Protein AF-A0A6G9IGP6-F1 (afdb_monomer)

Solvent-accessible surface area (backbone atoms only — not comparable to full-atom values): 5126 Å² total; per-residue (Å²): 113,69,71,61,54,51,54,53,50,53,51,52,50,49,54,57,48,50,54,52,52,34,53,60,55,48,60,64,37,67,77,45,88,45,73,70,39,50,54,50,38,51,54,41,48,54,51,40,50,52,59,53,50,50,52,52,38,65,76,73,40,84,50,65,66,62,39,50,51,50,53,53,52,51,53,52,48,51,54,53,49,52,52,51,54,50,51,49,70,73,77,107

Sequence (92 aa):
MIRRFYNAYDAQLGHWLLQRITAALLIPTIFLANVSTLILWNILLFWHMHIGIEEILIDYVHNEVIRTWFFVLFRILILLIIKYTFVLFVLT

pLDDT: mean 88.92, std 6.94, range [59.75, 96.75]

Foldseek 3Di:
DVVVVVVVVVVVVVLVVLLVVLVVLLVVLVVPPDLVSVVVNLVSVLSNVLSVVLVVLVVPPPDPVVSVVVNVVSVVVSVVVVVVVVVVSVVD

Organism: Coleochaete scutata (NCBI:txid3125)

Secondary structure (DSSP, 8-state):
-HHHHHHHHHHHHHHHHHHHHHHHHHHHHHH--SHHHHHHHHHHHHHHHHHHHHHHHHHH---HHHHHHHHHHHHHHHHHHHHHHHHHHHH-

InterPro domains:
  IPR034804 Fumarate reductase/succinate dehydrogenase, transmembrane subunit [G3DSA:1.20.1300.10] (9-90)
  IPR034804 Fumarate reductase/succinate dehydrogenase, transmembrane subunit [SSF81343] (10-86)
  IPR044963 Succinate dehydrogenase subunit 4, mitochondrial [PTHR36358] (15-90)

Mean predicted aligned error: 5.41 Å

Nearest PDB structures (foldseek):
  1yq4-assembly1_D  TM=8.714E-01  e=3.139E-02  Gallus gallus
  8gs8-assembly1_D  TM=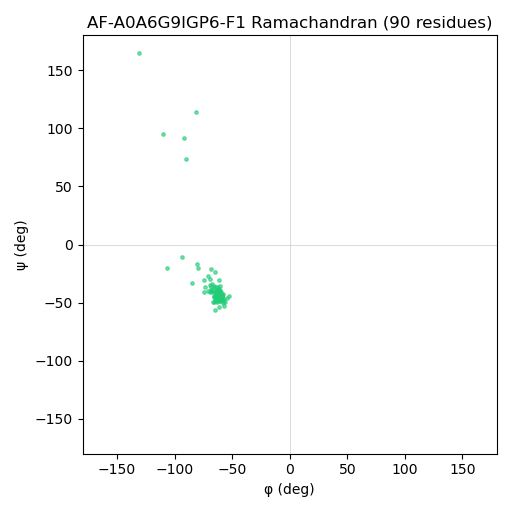8.582E-01  e=2.761E-02  Homo sapiens
  4yxd-assembly1_D  TM=8.760E-01  e=4.327E-02  Sus scrofa
  4ytp-assembly1_D  TM=7.282E-01  e=4.614E-02  Sus scrofa
  3abv-assembly1_D  TM=7.305E-01  e=4.614E-02  Sus scrofa

Structure (mmCIF, N/CA/C/O backbone):
data_AF-A0A6G9IGP6-F1
#
_entry.id   AF-A0A6G9IGP6-F1
#
loop_
_atom_site.group_PDB
_atom_site.id
_atom_site.type_symbol
_atom_site.label_atom_id
_atom_site.label_alt_id
_atom_site.label_comp_id
_atom_site.label_asym_id
_atom_site.label_entity_id
_atom_site.label_seq_id
_atom_site.pdbx_PDB_ins_code
_atom_site.Cartn_x
_atom_site.Cartn_y
_atom_site.Cartn_z
_atom_site.occupancy
_atom_site.B_iso_or_equiv
_atom_site.auth_seq_id
_atom_site.auth_comp_id
_atom_site.auth_asym_id
_atom_site.auth_atom_id
_atom_site.pdbx_PDB_model_num
ATOM 1 N N . MET A 1 1 ? 3.566 -1.681 35.101 1.00 72.56 1 MET A N 1
ATOM 2 C CA . MET A 1 1 ? 3.047 -0.478 34.411 1.00 72.56 1 MET A CA 1
ATOM 3 C C . MET A 1 1 ? 4.039 0.037 33.364 1.00 72.56 1 MET A C 1
ATOM 5 O O . MET A 1 1 ? 3.693 0.018 32.194 1.00 72.56 1 MET A O 1
ATOM 9 N N . ILE A 1 2 ? 5.288 0.350 33.735 1.00 80.88 2 ILE A N 1
ATOM 10 C CA . ILE A 1 2 ? 6.346 0.876 32.836 1.00 80.88 2 ILE A CA 1
ATOM 11 C C . ILE A 1 2 ? 6.602 -0.002 31.594 1.00 80.88 2 ILE A C 1
ATOM 13 O O . ILE A 1 2 ? 6.599 0.492 30.474 1.00 80.88 2 ILE A O 1
ATOM 17 N N . ARG A 1 3 ? 6.716 -1.326 31.766 1.00 84.19 3 ARG A N 1
ATOM 18 C CA . ARG A 1 3 ? 6.949 -2.261 30.649 1.00 84.19 3 ARG A CA 1
ATOM 19 C C . ARG A 1 3 ? 5.828 -2.270 29.595 1.00 84.19 3 ARG A C 1
ATOM 21 O O . ARG A 1 3 ? 6.098 -2.505 28.429 1.00 84.19 3 ARG A O 1
ATOM 28 N N . ARG A 1 4 ? 4.573 -2.004 29.987 1.00 80.81 4 ARG A N 1
ATOM 29 C CA . ARG A 1 4 ? 3.441 -1.934 29.040 1.00 80.81 4 ARG A CA 1
ATOM 30 C C . ARG A 1 4 ? 3.481 -0.657 28.199 1.00 80.81 4 ARG A C 1
ATOM 32 O O . ARG A 1 4 ? 3.168 -0.721 27.020 1.00 80.81 4 ARG A O 1
ATOM 39 N N . PHE A 1 5 ? 3.899 0.462 28.791 1.00 84.12 5 PHE A N 1
ATOM 40 C CA . PHE A 1 5 ? 4.088 1.724 28.070 1.00 84.12 5 PHE A CA 1
ATOM 41 C C . PHE A 1 5 ? 5.218 1.634 27.047 1.00 84.12 5 PHE A C 1
ATOM 43 O O . PHE A 1 5 ? 5.030 2.035 25.905 1.00 84.12 5 PHE A O 1
ATOM 50 N N . TYR A 1 6 ? 6.352 1.050 27.437 1.00 84.75 6 TYR A N 1
ATOM 51 C CA . TYR A 1 6 ? 7.487 0.859 26.534 1.00 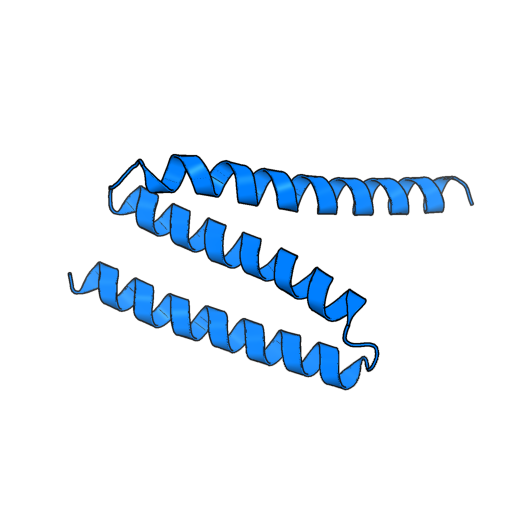84.75 6 TYR A CA 1
ATOM 52 C C . TYR A 1 6 ? 7.104 0.018 25.307 1.00 84.75 6 TYR A C 1
ATOM 54 O O . TYR A 1 6 ? 7.309 0.440 24.177 1.00 84.75 6 TYR A O 1
ATOM 62 N N . ASN A 1 7 ? 6.419 -1.109 25.526 1.00 85.38 7 ASN A N 1
ATOM 63 C CA . ASN A 1 7 ? 5.974 -1.972 24.431 1.00 85.38 7 ASN A CA 1
ATOM 64 C C . ASN A 1 7 ? 4.979 -1.281 23.480 1.00 85.38 7 ASN A C 1
ATOM 66 O O . ASN A 1 7 ? 5.006 -1.537 22.280 1.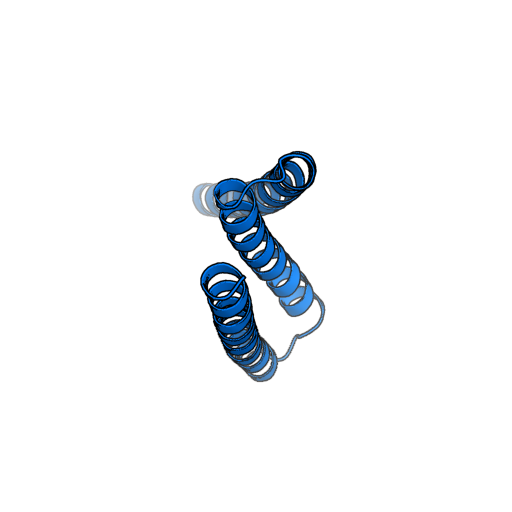00 85.38 7 ASN A O 1
ATOM 70 N N . ALA A 1 8 ? 4.085 -0.433 24.002 1.00 82.12 8 ALA A N 1
ATOM 71 C CA . ALA A 1 8 ? 3.135 0.311 23.176 1.00 82.12 8 ALA A CA 1
ATOM 72 C C . ALA A 1 8 ? 3.836 1.388 22.332 1.00 82.12 8 ALA A C 1
ATOM 74 O O . ALA A 1 8 ? 3.527 1.543 21.153 1.00 82.12 8 ALA A O 1
ATOM 75 N N . TYR A 1 9 ? 4.813 2.085 22.920 1.00 88.50 9 TYR A N 1
ATOM 76 C CA . TYR A 1 9 ? 5.630 3.069 22.216 1.00 88.50 9 TYR A CA 1
ATOM 77 C C . TYR A 1 9 ? 6.460 2.430 21.097 1.00 88.50 9 TYR A C 1
ATOM 79 O O . TYR A 1 9 ? 6.437 2.917 19.969 1.00 88.50 9 TYR A O 1
ATOM 87 N N . ASP A 1 10 ? 7.130 1.310 21.377 1.00 89.00 10 ASP A N 1
ATOM 88 C CA . ASP A 1 10 ? 7.930 0.591 20.380 1.00 89.00 10 ASP A CA 1
ATOM 89 C C . ASP A 1 10 ? 7.074 0.091 19.210 1.00 89.00 10 ASP A C 1
ATOM 91 O O . ASP A 1 10 ? 7.482 0.199 18.053 1.00 89.00 10 ASP A O 1
ATOM 95 N N . ALA A 1 11 ? 5.865 -0.413 19.488 1.00 86.31 11 ALA A N 1
ATOM 96 C CA . ALA A 1 11 ? 4.935 -0.848 18.449 1.00 86.31 11 ALA A CA 1
ATOM 97 C C . ALA A 1 11 ? 4.496 0.319 17.549 1.00 86.31 11 ALA A C 1
ATOM 99 O O . ALA A 1 11 ? 4.504 0.193 16.323 1.00 86.31 11 ALA A O 1
ATOM 100 N N . GLN A 1 12 ? 4.170 1.469 18.143 1.00 90.44 12 GLN A N 1
ATOM 101 C CA . GLN A 1 12 ? 3.765 2.658 17.395 1.00 90.44 12 GLN A CA 1
ATOM 102 C C . GLN A 1 12 ? 4.924 3.257 16.586 1.00 90.44 12 GLN A C 1
ATOM 104 O O . GLN A 1 12 ? 4.739 3.653 15.433 1.00 90.44 12 GLN A O 1
ATOM 109 N N . LEU A 1 13 ? 6.134 3.268 17.150 1.00 92.50 13 LEU A N 1
ATOM 110 C CA . LEU A 1 13 ? 7.343 3.693 16.449 1.00 92.50 13 LEU A CA 1
ATOM 111 C C . LEU A 1 13 ? 7.648 2.773 15.261 1.00 92.50 13 LEU A C 1
ATOM 113 O O . LEU A 1 13 ? 7.929 3.260 14.166 1.00 92.50 13 LEU A O 1
ATOM 117 N N . GLY A 1 14 ? 7.560 1.455 15.457 1.00 92.25 14 GLY A N 1
ATOM 118 C CA . GLY A 1 14 ? 7.747 0.473 14.391 1.00 92.25 14 GLY A CA 1
ATOM 119 C C . GLY A 1 14 ? 6.753 0.675 13.249 1.00 92.25 14 GLY A C 1
ATOM 120 O O . GLY A 1 14 ? 7.153 0.717 12.086 1.00 92.25 14 GLY A O 1
ATOM 121 N N . HIS A 1 15 ? 5.478 0.886 13.579 1.00 91.69 15 HIS A N 1
ATOM 122 C CA . HIS A 1 15 ? 4.428 1.161 12.602 1.00 91.69 15 HIS A CA 1
ATOM 123 C C . HIS A 1 15 ? 4.727 2.409 11.755 1.00 91.69 15 HIS A C 1
ATOM 125 O O . HIS A 1 15 ? 4.751 2.359 10.522 1.00 91.69 15 HIS A O 1
ATOM 131 N N . TRP A 1 16 ? 5.055 3.514 12.423 1.00 93.62 16 TRP A N 1
ATOM 132 C CA . TRP A 1 16 ? 5.408 4.780 11.781 1.00 93.62 16 TRP A CA 1
ATOM 133 C C . TRP A 1 16 ? 6.664 4.674 10.902 1.00 93.62 16 TRP A C 1
ATOM 135 O O . TRP A 1 16 ? 6.721 5.243 9.808 1.00 93.62 16 TRP A O 1
ATOM 145 N N . LEU A 1 17 ? 7.678 3.923 11.347 1.00 95.44 17 LEU A N 1
ATOM 146 C CA . LEU A 1 17 ? 8.891 3.685 10.564 1.00 95.44 17 LEU A CA 1
ATOM 147 C C . LEU A 1 17 ? 8.588 2.865 9.308 1.00 95.44 17 LEU A C 1
ATOM 149 O O . LEU A 1 17 ? 9.056 3.223 8.227 1.00 95.44 17 LEU A O 1
ATOM 153 N N . LEU A 1 18 ? 7.779 1.809 9.419 1.00 93.62 18 LEU A N 1
ATOM 154 C CA . LEU A 1 18 ? 7.394 0.973 8.279 1.00 93.62 18 LEU A CA 1
ATOM 155 C C . LEU A 1 18 ? 6.658 1.773 7.199 1.00 93.62 18 LEU A C 1
ATOM 157 O O . LEU A 1 18 ? 6.958 1.612 6.013 1.00 93.62 18 LEU A O 1
ATOM 161 N N . GLN A 1 19 ? 5.762 2.684 7.582 1.00 94.12 19 GLN A N 1
ATOM 162 C CA . GLN A 1 19 ? 5.098 3.587 6.633 1.00 94.12 19 GLN A CA 1
ATOM 163 C C . GLN A 1 19 ? 6.104 4.417 5.829 1.00 94.12 19 GLN A C 1
ATOM 165 O O . GLN A 1 19 ? 6.017 4.499 4.603 1.00 94.12 19 GLN A O 1
ATOM 170 N N . ARG A 1 20 ? 7.091 5.008 6.509 1.00 95.38 20 ARG A N 1
ATOM 171 C CA . ARG A 1 20 ? 8.103 5.863 5.871 1.00 95.38 20 ARG A CA 1
ATOM 172 C C . ARG A 1 20 ? 9.071 5.074 5.008 1.00 95.38 20 ARG A C 1
ATOM 174 O O . ARG A 1 20 ? 9.418 5.534 3.927 1.00 95.38 20 ARG A O 1
ATOM 181 N N . ILE A 1 21 ? 9.486 3.895 5.463 1.00 94.69 21 ILE A N 1
ATOM 182 C CA . ILE A 1 21 ? 10.390 3.019 4.712 1.00 94.69 21 ILE A CA 1
ATOM 183 C C . ILE A 1 21 ? 9.705 2.535 3.433 1.00 94.69 21 ILE A C 1
ATOM 185 O O . ILE A 1 21 ? 10.282 2.652 2.355 1.00 94.69 21 ILE A O 1
ATOM 189 N N . THR A 1 22 ? 8.464 2.049 3.524 1.00 93.88 22 THR A N 1
ATOM 190 C CA . THR A 1 22 ? 7.712 1.587 2.344 1.00 93.88 22 THR A CA 1
ATOM 191 C C . THR A 1 22 ? 7.469 2.719 1.341 1.00 93.88 22 THR A C 1
ATOM 193 O O . THR A 1 22 ? 7.687 2.519 0.148 1.00 93.88 22 THR A O 1
ATOM 196 N N . ALA A 1 23 ? 7.140 3.930 1.808 1.00 93.38 23 ALA A N 1
ATOM 197 C CA . ALA A 1 23 ? 7.016 5.113 0.950 1.00 93.38 23 ALA A CA 1
ATOM 198 C C . ALA A 1 23 ? 8.350 5.519 0.296 1.00 93.38 23 ALA A C 1
ATOM 200 O O . ALA A 1 23 ? 8.406 5.786 -0.903 1.00 93.38 23 ALA A O 1
ATOM 201 N N . ALA A 1 24 ? 9.439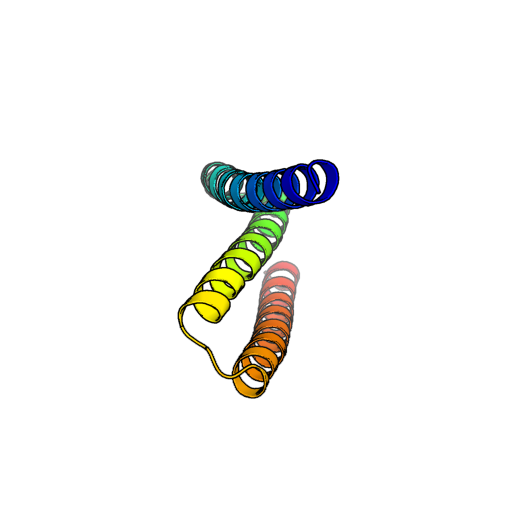 5.550 1.069 1.00 94.44 24 ALA A N 1
ATOM 202 C CA . ALA A 1 24 ? 10.755 5.940 0.572 1.00 94.44 24 ALA A CA 1
ATOM 203 C C . ALA A 1 24 ? 11.302 4.945 -0.459 1.00 94.44 24 ALA A C 1
ATOM 205 O O . ALA A 1 24 ? 11.938 5.366 -1.419 1.00 94.44 24 ALA A O 1
ATOM 206 N N . LEU A 1 25 ? 11.031 3.644 -0.294 1.00 92.19 25 LEU A N 1
ATOM 207 C CA . LEU A 1 25 ? 11.428 2.607 -1.251 1.00 92.19 25 LEU A CA 1
ATOM 208 C C . LEU A 1 25 ? 10.631 2.666 -2.562 1.00 92.19 25 LEU A C 1
ATOM 210 O O . LEU A 1 25 ? 11.162 2.275 -3.604 1.00 92.19 25 LEU A O 1
ATOM 214 N N . LEU A 1 26 ? 9.394 3.174 -2.540 1.00 91.88 26 LEU A N 1
ATOM 215 C CA . LEU A 1 26 ? 8.556 3.313 -3.737 1.00 91.88 26 LEU A CA 1
ATOM 216 C C . LEU A 1 26 ? 9.088 4.348 -4.734 1.00 91.88 26 LEU A C 1
ATOM 218 O O . LEU A 1 26 ? 8.945 4.159 -5.937 1.00 91.88 26 LEU A O 1
ATOM 222 N N . ILE A 1 27 ? 9.715 5.429 -4.265 1.00 88.75 27 ILE A N 1
ATOM 223 C CA . ILE A 1 27 ? 10.199 6.516 -5.132 1.00 88.75 27 ILE A CA 1
ATOM 224 C C . ILE A 1 27 ? 11.321 6.065 -6.091 1.00 88.75 27 ILE A C 1
ATOM 226 O O . ILE A 1 27 ? 11.163 6.227 -7.301 1.00 88.75 27 ILE A O 1
ATOM 230 N N . PRO A 1 28 ? 12.451 5.495 -5.625 1.00 87.81 28 PRO A N 1
ATOM 231 C CA . PRO A 1 28 ? 13.551 5.112 -6.509 1.00 87.81 28 PRO A CA 1
ATOM 232 C C . PRO A 1 28 ? 13.192 3.929 -7.414 1.00 87.81 28 PRO A C 1
ATOM 234 O O . PRO A 1 28 ? 13.699 3.833 -8.529 1.00 87.81 28 PRO A O 1
ATOM 237 N N . THR A 1 29 ? 12.304 3.039 -6.964 1.00 85.88 29 THR A N 1
ATOM 238 C CA . THR A 1 29 ? 11.914 1.844 -7.725 1.00 85.88 29 THR A CA 1
ATOM 239 C C . THR A 1 29 ? 11.107 2.174 -8.985 1.00 85.88 29 THR A C 1
ATOM 241 O O . THR A 1 29 ? 11.152 1.388 -9.925 1.00 85.88 29 THR A O 1
ATOM 244 N N . ILE A 1 30 ? 10.477 3.356 -9.072 1.00 82.81 30 ILE A N 1
ATOM 245 C CA . ILE A 1 30 ? 9.816 3.855 -10.299 1.00 82.81 30 ILE A CA 1
ATOM 246 C C . ILE A 1 30 ? 10.829 4.114 -11.424 1.00 82.81 30 ILE A C 1
ATOM 248 O O . ILE A 1 30 ? 10.539 3.866 -12.592 1.00 82.81 30 ILE A O 1
ATOM 252 N N . PHE A 1 31 ? 12.022 4.612 -11.089 1.00 83.88 31 PHE A N 1
ATOM 253 C CA . PHE A 1 31 ? 13.035 4.995 -12.081 1.00 83.88 31 PHE A CA 1
ATOM 254 C C . PHE A 1 31 ? 13.829 3.803 -12.622 1.00 83.88 31 PHE A C 1
ATOM 256 O O . PHE A 1 31 ? 14.482 3.902 -13.660 1.00 83.88 31 PHE A O 1
ATOM 263 N N . LEU A 1 32 ? 13.776 2.667 -11.930 1.00 84.69 32 LEU A N 1
ATOM 264 C CA . LEU A 1 32 ? 14.414 1.434 -12.356 1.00 84.69 32 LEU A CA 1
ATOM 265 C C . LEU A 1 32 ? 13.386 0.639 -13.172 1.00 84.69 32 LEU A C 1
ATOM 267 O O . LEU A 1 32 ? 12.590 -0.104 -12.613 1.00 84.69 32 LEU A O 1
ATOM 271 N N . ALA A 1 33 ? 13.367 0.821 -14.493 1.00 74.31 33 ALA A N 1
ATOM 272 C CA . ALA A 1 33 ? 12.376 0.211 -15.387 1.00 74.31 33 ALA A CA 1
ATOM 273 C C . ALA A 1 33 ? 12.833 -1.163 -15.921 1.00 74.31 33 ALA A C 1
ATOM 275 O O . ALA A 1 33 ? 13.214 -1.298 -17.083 1.00 74.31 33 ALA A O 1
ATOM 276 N N . ASN A 1 34 ? 12.812 -2.197 -15.075 1.00 85.31 34 ASN A N 1
ATOM 277 C CA . ASN A 1 34 ? 12.989 -3.592 -15.488 1.00 85.31 34 ASN A CA 1
ATOM 278 C C . ASN A 1 34 ? 11.892 -4.489 -14.881 1.00 85.31 34 ASN A C 1
ATOM 280 O O . ASN A 1 34 ? 11.180 -4.085 -13.966 1.00 85.31 34 ASN A O 1
ATOM 284 N N . VAL A 1 35 ? 11.722 -5.708 -15.403 1.00 82.88 35 VAL A N 1
ATOM 285 C CA . VAL A 1 35 ? 10.642 -6.617 -14.965 1.00 82.88 35 VAL A CA 1
ATOM 286 C C . VAL A 1 35 ? 10.743 -6.934 -13.468 1.00 82.88 35 VAL A C 1
ATOM 288 O O . VAL A 1 35 ? 9.749 -6.870 -12.749 1.00 82.88 35 VAL A O 1
ATOM 291 N N . SER A 1 36 ? 11.950 -7.209 -12.970 1.00 85.56 36 SER A N 1
ATOM 292 C CA . SER A 1 36 ? 12.180 -7.529 -11.557 1.00 85.56 36 SER A CA 1
ATOM 293 C C . SER A 1 36 ? 11.853 -6.353 -10.632 1.00 85.56 36 SER A C 1
ATOM 295 O O . SER A 1 36 ? 11.250 -6.541 -9.575 1.00 85.56 36 SER A O 1
ATOM 297 N N . THR A 1 37 ? 12.216 -5.132 -11.022 1.00 87.94 37 THR A N 1
ATOM 298 C CA . THR A 1 37 ? 11.940 -3.916 -10.252 1.00 87.94 37 THR A CA 1
ATOM 299 C C . THR A 1 37 ? 10.479 -3.510 -10.340 1.00 87.94 37 THR A C 1
ATOM 301 O O . THR A 1 37 ? 9.956 -3.011 -9.352 1.00 87.94 37 THR A O 1
ATOM 304 N N . LEU A 1 38 ? 9.785 -3.802 -11.442 1.00 84.81 38 LEU A N 1
ATOM 305 C CA . LEU A 1 38 ? 8.333 -3.634 -11.556 1.00 84.81 38 LEU A CA 1
ATOM 306 C C . LEU A 1 38 ? 7.568 -4.606 -10.648 1.00 84.81 38 LEU A C 1
ATOM 308 O O . LEU A 1 38 ? 6.609 -4.199 -9.987 1.00 84.81 38 LEU A O 1
ATOM 312 N N . ILE A 1 39 ? 8.003 -5.867 -10.557 1.00 85.25 39 ILE A N 1
ATOM 313 C CA . ILE A 1 39 ? 7.444 -6.837 -9.599 1.00 85.25 39 ILE A CA 1
ATOM 314 C C . ILE A 1 39 ? 7.669 -6.346 -8.163 1.00 85.25 39 ILE A C 1
ATOM 316 O O . ILE A 1 39 ? 6.724 -6.295 -7.373 1.00 85.25 39 ILE A O 1
ATOM 320 N N . LEU A 1 40 ? 8.895 -5.925 -7.834 1.00 88.31 40 LEU A N 1
ATOM 321 C CA . LEU A 1 40 ? 9.226 -5.372 -6.519 1.00 88.31 40 LEU A CA 1
ATOM 322 C C . LEU A 1 40 ? 8.395 -4.121 -6.198 1.00 88.31 40 LEU A C 1
ATOM 324 O O . LEU A 1 40 ? 7.868 -4.003 -5.093 1.00 88.31 40 LEU A O 1
ATOM 328 N N . TRP A 1 41 ? 8.245 -3.216 -7.165 1.00 89.69 41 TRP A N 1
ATOM 329 C CA . TRP A 1 41 ? 7.456 -1.997 -7.023 1.00 89.69 41 TRP A CA 1
ATOM 330 C C . TRP A 1 41 ? 5.994 -2.312 -6.693 1.00 89.69 41 TRP A C 1
ATOM 332 O O . TRP A 1 41 ? 5.437 -1.722 -5.774 1.00 89.69 41 TRP A O 1
ATOM 342 N N . ASN A 1 42 ? 5.394 -3.304 -7.360 1.00 88.44 42 ASN A N 1
ATOM 343 C CA . ASN A 1 42 ? 4.029 -3.744 -7.061 1.00 88.44 42 ASN A CA 1
ATOM 344 C C . ASN A 1 42 ? 3.891 -4.306 -5.638 1.00 88.44 42 ASN A C 1
ATOM 346 O O . ASN A 1 42 ? 2.940 -3.963 -4.936 1.00 88.44 42 ASN A O 1
ATOM 350 N N . ILE A 1 43 ? 4.843 -5.129 -5.184 1.00 88.75 43 ILE A N 1
ATOM 351 C CA . ILE A 1 43 ? 4.844 -5.664 -3.811 1.00 88.75 43 ILE A CA 1
ATOM 352 C C . ILE A 1 43 ? 4.915 -4.520 -2.791 1.00 88.75 43 ILE A C 1
ATOM 354 O O . ILE A 1 43 ? 4.115 -4.476 -1.854 1.00 88.75 43 ILE A O 1
ATOM 358 N N . LEU A 1 44 ? 5.841 -3.577 -2.991 1.00 92.50 44 LEU A N 1
ATOM 359 C CA . LEU A 1 44 ? 5.996 -2.407 -2.125 1.00 92.50 44 LEU A CA 1
ATOM 360 C C . LEU A 1 44 ? 4.743 -1.526 -2.129 1.00 92.50 44 LEU A C 1
ATOM 362 O O . LEU A 1 44 ? 4.345 -1.030 -1.076 1.00 92.50 44 LEU A O 1
ATOM 366 N N . LEU A 1 45 ? 4.099 -1.366 -3.287 1.00 91.88 45 LEU A N 1
ATOM 367 C CA . LEU A 1 45 ? 2.903 -0.546 -3.437 1.00 91.88 45 LEU A CA 1
ATOM 368 C C . LEU A 1 45 ? 1.732 -1.140 -2.654 1.00 91.88 45 LEU A C 1
ATOM 370 O O . LEU A 1 45 ? 1.098 -0.427 -1.878 1.00 91.88 45 LEU A O 1
ATOM 374 N N . PHE A 1 46 ? 1.456 -2.437 -2.817 1.00 91.94 46 PHE A N 1
ATOM 375 C CA . PHE A 1 46 ? 0.373 -3.092 -2.078 1.00 91.94 46 PHE A CA 1
ATOM 376 C C . PHE A 1 46 ? 0.629 -3.105 -0.577 1.00 91.94 46 PHE A C 1
ATOM 378 O O . PHE A 1 46 ? -0.311 -2.903 0.192 1.00 91.94 46 PHE A O 1
ATOM 385 N N . TRP A 1 47 ? 1.883 -3.278 -0.154 1.00 92.12 47 TRP A N 1
ATOM 386 C CA . TRP A 1 47 ? 2.244 -3.159 1.254 1.00 92.12 47 TRP A CA 1
ATOM 387 C C . TRP A 1 47 ? 1.950 -1.746 1.769 1.00 92.12 47 TRP A C 1
ATOM 389 O O . TRP A 1 47 ? 1.218 -1.587 2.747 1.00 92.12 47 TRP A O 1
ATOM 399 N N . HIS A 1 48 ? 2.471 -0.715 1.101 1.00 94.56 48 HIS A N 1
ATOM 400 C CA . HIS A 1 48 ? 2.280 0.671 1.521 1.00 94.56 48 HIS A CA 1
ATOM 401 C C . HIS A 1 48 ? 0.794 1.058 1.568 1.00 94.56 48 HIS A C 1
ATOM 403 O O . HIS A 1 48 ? 0.335 1.628 2.557 1.00 94.56 48 HIS A O 1
ATOM 409 N N . MET A 1 49 ? 0.024 0.679 0.541 1.00 92.81 49 MET A N 1
ATOM 410 C CA . MET A 1 49 ? -1.425 0.889 0.512 1.00 92.81 49 MET A CA 1
ATOM 411 C C . MET A 1 49 ? -2.135 0.160 1.652 1.00 92.81 49 MET A C 1
ATOM 413 O O . MET A 1 49 ? -3.053 0.725 2.236 1.00 92.81 49 MET A O 1
ATOM 417 N N . HIS A 1 50 ? -1.725 -1.066 1.992 1.00 92.12 50 HIS A N 1
ATOM 418 C CA . HIS A 1 50 ? -2.342 -1.804 3.090 1.00 92.1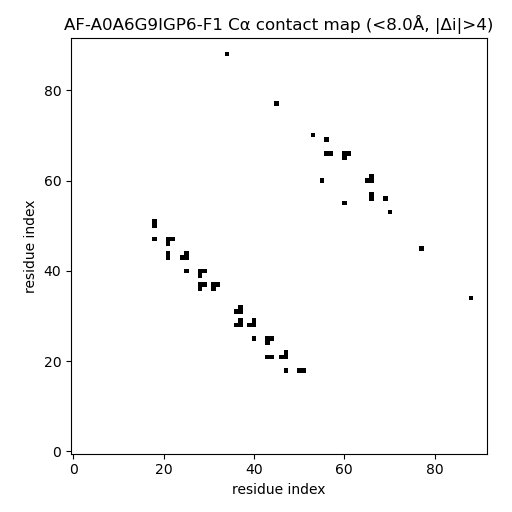2 50 HIS A CA 1
ATOM 419 C C . HIS A 1 50 ? -2.188 -1.091 4.428 1.00 92.12 50 HIS A C 1
ATOM 421 O O . HIS A 1 50 ? -3.198 -0.901 5.106 1.00 92.12 50 HIS A O 1
ATOM 427 N N . ILE A 1 51 ? -0.973 -0.641 4.754 1.00 93.56 51 ILE A N 1
ATOM 428 C CA . ILE A 1 51 ? -0.728 0.117 5.985 1.00 93.56 51 ILE A CA 1
ATOM 429 C C . ILE A 1 51 ? -1.489 1.452 5.957 1.00 93.56 51 ILE A C 1
ATOM 431 O O . ILE A 1 51 ? -2.120 1.829 6.938 1.00 93.56 51 ILE A O 1
ATOM 435 N N . GLY A 1 52 ? -1.456 2.176 4.833 1.00 94.25 52 GLY A N 1
ATOM 436 C CA . GLY A 1 52 ? -2.119 3.480 4.728 1.00 94.25 52 GLY A CA 1
ATOM 437 C C . GLY A 1 52 ? -3.642 3.399 4.880 1.00 94.25 52 GLY A C 1
ATOM 438 O O . GLY A 1 52 ? -4.241 4.216 5.573 1.00 94.25 52 GLY A O 1
ATOM 439 N N . ILE A 1 53 ? -4.275 2.397 4.265 1.00 93.75 53 ILE A N 1
ATOM 440 C CA . ILE A 1 53 ? -5.723 2.175 4.379 1.00 93.75 53 ILE A CA 1
ATOM 441 C C . ILE A 1 53 ? -6.107 1.715 5.786 1.00 93.75 53 ILE A C 1
ATOM 443 O O . ILE A 1 53 ? -7.175 2.091 6.264 1.00 93.75 53 ILE A O 1
ATOM 447 N N . GLU A 1 54 ? -5.260 0.933 6.456 1.00 93.06 54 GLU A N 1
ATOM 448 C CA . GLU A 1 54 ? -5.486 0.532 7.846 1.00 93.06 54 GLU A CA 1
ATOM 449 C C . GLU A 1 54 ? -5.605 1.739 8.778 1.00 93.06 54 GLU A C 1
ATOM 451 O O . GLU A 1 54 ? -6.600 1.833 9.496 1.00 93.06 54 GLU A O 1
ATOM 456 N N . GLU A 1 55 ? -4.696 2.710 8.676 1.00 94.12 55 GLU A N 1
ATOM 457 C CA . GLU A 1 55 ? -4.777 3.952 9.457 1.00 94.12 55 GLU A CA 1
ATOM 458 C C . GLU A 1 55 ? -6.052 4.743 9.155 1.00 94.12 55 GLU A C 1
ATOM 460 O O . GLU A 1 55 ? -6.776 5.130 10.069 1.00 94.12 55 GLU A O 1
ATOM 465 N N . ILE A 1 56 ? -6.381 4.924 7.870 1.00 95.25 56 ILE A N 1
ATOM 466 C CA . ILE A 1 56 ? -7.599 5.642 7.461 1.00 95.25 56 ILE A CA 1
ATOM 467 C C . ILE A 1 56 ? -8.840 4.952 8.047 1.00 95.25 56 ILE A C 1
ATOM 469 O O . ILE A 1 56 ? -9.753 5.604 8.552 1.00 95.25 56 ILE A O 1
ATOM 473 N N . LEU A 1 57 ? -8.902 3.623 8.005 1.00 95.19 57 LEU A N 1
ATOM 474 C CA . LEU A 1 57 ? -10.034 2.883 8.556 1.00 95.19 57 LEU A CA 1
ATOM 475 C C . LEU A 1 57 ? -10.101 2.974 10.084 1.00 95.19 57 LEU A C 1
ATOM 477 O O . LEU A 1 57 ? -11.204 3.032 10.632 1.00 95.19 57 LEU A O 1
ATOM 481 N N . ILE A 1 58 ? -8.959 2.982 10.773 1.00 93.81 58 ILE A N 1
ATOM 482 C CA . ILE A 1 58 ? -8.896 3.164 12.228 1.00 93.81 58 ILE A CA 1
ATOM 483 C C . ILE A 1 58 ? -9.408 4.556 12.620 1.00 93.81 58 ILE A C 1
ATOM 485 O O . ILE A 1 58 ? -10.197 4.655 13.564 1.00 93.81 58 ILE A O 1
ATOM 489 N N . ASP A 1 59 ? -9.039 5.588 11.861 1.00 95.19 59 ASP A N 1
ATOM 490 C CA . ASP A 1 59 ? -9.399 6.978 12.146 1.00 95.19 59 ASP A CA 1
ATOM 491 C C . ASP A 1 59 ? -10.870 7.294 11.837 1.00 95.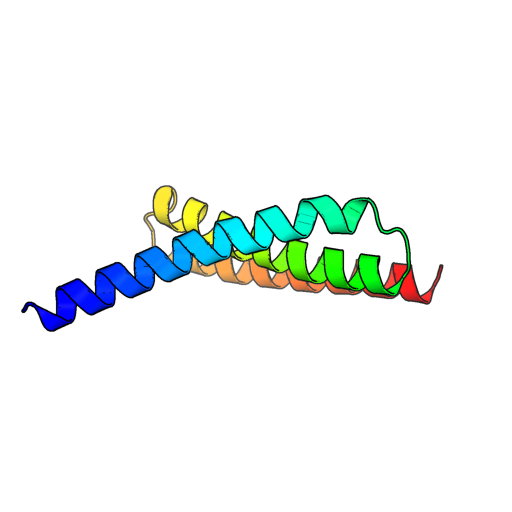19 59 ASP A C 1
ATOM 493 O O . ASP A 1 59 ? -11.528 7.991 12.611 1.00 95.19 59 ASP A O 1
ATOM 497 N N . TYR A 1 60 ? -11.409 6.774 10.727 1.00 96.12 60 TYR A N 1
ATOM 498 C CA . TYR A 1 60 ? -12.725 7.186 10.213 1.00 96.12 60 TYR A CA 1
ATOM 499 C C . TYR A 1 60 ? -13.851 6.160 10.411 1.00 96.12 60 TYR A C 1
ATOM 501 O O . TYR A 1 60 ? -15.027 6.529 10.369 1.00 96.12 60 TYR A O 1
ATOM 509 N N . VAL A 1 61 ? -13.544 4.875 10.623 1.00 96.75 61 VAL A N 1
ATOM 510 C CA . VAL A 1 61 ? -14.562 3.821 10.777 1.00 96.75 61 VAL A CA 1
ATOM 511 C C . VAL A 1 61 ? -14.583 3.317 12.217 1.00 96.75 61 VAL A C 1
ATOM 513 O O . VAL A 1 61 ? -13.848 2.411 12.609 1.00 96.75 61 VAL A O 1
ATOM 516 N N . HIS A 1 62 ? -15.487 3.887 13.014 1.00 96.06 62 HIS A N 1
ATOM 517 C CA . HIS A 1 62 ? -15.628 3.540 14.433 1.00 96.06 62 HIS A CA 1
ATOM 518 C C . HIS A 1 62 ? -16.414 2.246 14.680 1.00 96.06 62 HIS A C 1
ATOM 520 O O . HIS A 1 62 ? -16.297 1.645 15.744 1.00 96.06 62 HIS A O 1
ATOM 526 N N . ASN A 1 63 ? -17.216 1.798 13.710 1.00 96.31 63 ASN A N 1
ATOM 527 C CA . ASN A 1 63 ? -17.932 0.531 13.823 1.00 96.31 63 ASN A CA 1
ATOM 528 C C . ASN A 1 63 ? -16.999 -0.632 13.455 1.00 96.31 63 ASN A C 1
ATOM 530 O O . ASN A 1 63 ? -16.609 -0.784 12.296 1.00 96.31 63 ASN A O 1
ATOM 534 N N . GLU A 1 64 ? -16.682 -1.475 14.437 1.00 94.31 64 GLU A N 1
ATOM 535 C CA . GLU A 1 64 ? -15.734 -2.586 14.290 1.00 94.31 64 GLU A CA 1
ATOM 536 C C . GLU A 1 64 ? -16.154 -3.615 13.231 1.00 94.31 64 GLU A C 1
ATOM 538 O O . GLU A 1 64 ? -15.305 -4.132 12.499 1.00 94.31 64 GLU A O 1
ATOM 543 N N . VAL A 1 65 ? -17.459 -3.880 13.102 1.00 96.69 65 VAL A N 1
ATOM 544 C CA . VAL A 1 65 ? -17.998 -4.816 12.106 1.00 96.69 65 VAL A CA 1
ATOM 545 C C . VAL A 1 65 ? -17.775 -4.254 10.708 1.00 96.69 65 VAL A C 1
ATOM 547 O O . VAL A 1 65 ? -17.208 -4.935 9.854 1.00 96.69 65 VAL A O 1
ATOM 550 N N . ILE A 1 66 ? -18.145 -2.991 10.485 1.00 95.56 66 ILE A N 1
ATOM 551 C CA . ILE A 1 66 ? -17.957 -2.316 9.193 1.00 95.56 66 ILE A CA 1
ATOM 552 C C . ILE A 1 66 ? -16.468 -2.245 8.844 1.00 95.56 66 ILE A C 1
ATOM 554 O O . ILE A 1 66 ? -16.084 -2.606 7.733 1.00 95.56 66 ILE A O 1
ATOM 558 N N . ARG A 1 67 ? -15.617 -1.862 9.800 1.00 95.62 67 ARG A N 1
ATOM 559 C CA . ARG A 1 67 ? -14.163 -1.802 9.611 1.00 95.62 67 ARG A CA 1
ATOM 560 C C . ARG A 1 67 ? -13.580 -3.160 9.207 1.00 95.62 67 ARG A C 1
ATOM 562 O O . ARG A 1 67 ? -12.774 -3.235 8.283 1.00 95.62 67 ARG A O 1
ATOM 569 N N . THR A 1 68 ? -14.032 -4.242 9.839 1.00 94.81 68 THR A N 1
ATOM 570 C CA . THR A 1 68 ? -13.601 -5.607 9.494 1.00 94.81 68 THR A CA 1
ATOM 571 C C . THR A 1 68 ? -14.030 -5.998 8.079 1.00 94.81 68 THR A C 1
ATOM 573 O O . THR A 1 68 ? -13.222 -6.539 7.321 1.00 94.81 68 THR A O 1
ATOM 576 N N . TRP A 1 69 ? -15.267 -5.679 7.685 1.00 96.44 69 TRP A N 1
ATOM 577 C CA . TRP A 1 69 ? -15.740 -5.911 6.316 1.00 96.44 69 TRP A CA 1
ATOM 578 C C . TRP A 1 69 ? -14.907 -5.146 5.287 1.00 96.44 69 TRP A C 1
ATOM 580 O O . TRP A 1 69 ? -14.520 -5.729 4.274 1.00 96.44 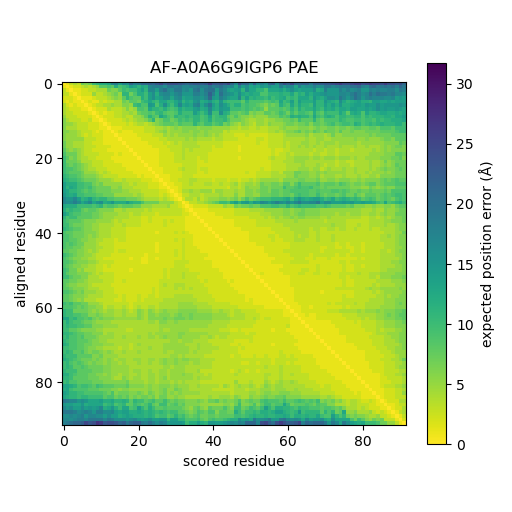69 TRP A O 1
ATOM 590 N N . PHE A 1 70 ? -14.556 -3.887 5.566 1.00 95.38 70 PHE A N 1
A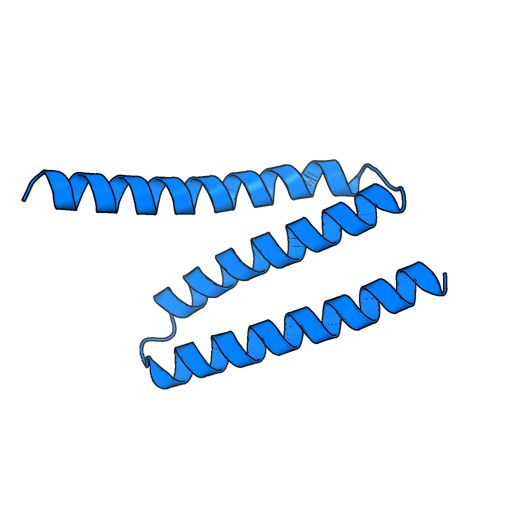TOM 591 C CA . PHE A 1 70 ? -13.653 -3.112 4.714 1.00 95.38 70 PHE A CA 1
ATOM 592 C C . PHE A 1 70 ? -12.289 -3.785 4.557 1.00 95.38 70 PHE A C 1
ATOM 594 O O . PHE A 1 70 ? -11.810 -3.905 3.431 1.00 95.38 70 PHE A O 1
ATOM 601 N N . PHE A 1 71 ? -11.688 -4.293 5.638 1.00 92.56 71 PHE A N 1
ATOM 602 C CA . PHE A 1 71 ? -10.414 -5.012 5.547 1.00 92.56 71 PHE A CA 1
ATOM 603 C C . PHE A 1 71 ? -10.499 -6.279 4.693 1.00 92.56 71 PHE A C 1
ATOM 605 O O . PHE A 1 71 ? -9.596 -6.545 3.897 1.00 92.56 71 PHE A O 1
ATOM 612 N N . VAL A 1 72 ? -11.576 -7.057 4.824 1.00 94.25 72 VAL A N 1
ATOM 613 C CA . VAL A 1 72 ? -11.785 -8.261 4.004 1.00 94.25 72 VAL A CA 1
ATOM 614 C C . VAL A 1 72 ? -11.943 -7.889 2.530 1.00 94.25 72 VAL A C 1
ATOM 616 O O . VAL A 1 72 ? -11.250 -8.451 1.680 1.00 94.25 72 VAL A O 1
ATOM 619 N N . LEU A 1 73 ? -12.796 -6.909 2.224 1.00 94.75 73 LEU A N 1
ATOM 620 C CA . LEU A 1 73 ? -13.012 -6.426 0.859 1.00 94.75 73 LEU A CA 1
ATOM 621 C C . LEU A 1 73 ? -11.729 -5.869 0.239 1.00 94.75 73 LEU A C 1
ATOM 623 O O . LEU A 1 73 ? -11.413 -6.172 -0.910 1.00 94.75 73 LEU A O 1
ATOM 627 N N . PHE A 1 74 ? -10.957 -5.109 1.010 1.00 91.69 74 PHE A N 1
ATOM 628 C CA . PHE A 1 74 ? -9.693 -4.542 0.563 1.00 91.69 74 PHE A CA 1
ATOM 629 C C . PHE A 1 74 ? -8.644 -5.624 0.263 1.00 91.69 74 PHE A C 1
ATOM 631 O O . PHE A 1 74 ? -7.959 -5.554 -0.757 1.00 91.69 74 PHE A O 1
ATOM 638 N N . ARG A 1 75 ? -8.561 -6.683 1.080 1.00 90.88 75 ARG A N 1
ATOM 639 C CA . ARG A 1 75 ? -7.694 -7.841 0.790 1.00 90.88 75 ARG A CA 1
ATOM 640 C C . ARG A 1 75 ? -8.103 -8.555 -0.498 1.00 90.88 75 ARG A C 1
ATOM 642 O O . ARG A 1 75 ? -7.236 -8.906 -1.295 1.00 90.88 75 ARG A O 1
ATOM 649 N N . ILE A 1 76 ? -9.405 -8.736 -0.727 1.00 93.62 76 ILE A N 1
ATOM 650 C CA . ILE A 1 76 ? -9.923 -9.316 -1.977 1.00 93.62 76 ILE A CA 1
ATOM 651 C C . ILE A 1 76 ? -9.556 -8.426 -3.171 1.00 93.62 76 ILE A C 1
ATOM 653 O O . ILE A 1 76 ? -9.103 -8.939 -4.195 1.00 93.62 76 ILE A O 1
ATOM 657 N N 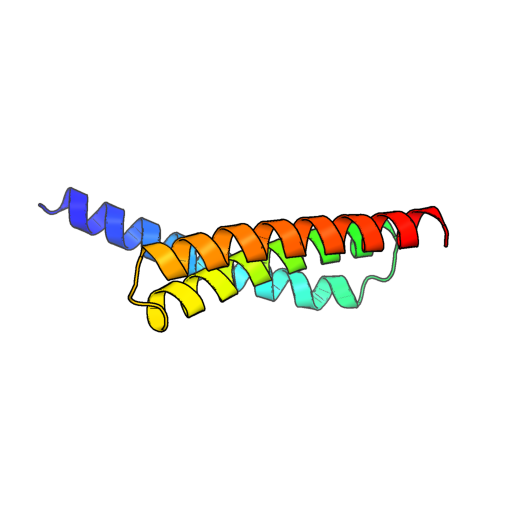. LEU A 1 77 ? -9.693 -7.104 -3.031 1.00 91.88 77 LEU A N 1
ATOM 658 C CA . LEU A 1 77 ? -9.307 -6.142 -4.060 1.00 91.88 77 LEU A CA 1
ATOM 659 C C . LEU A 1 77 ? -7.812 -6.241 -4.394 1.00 91.88 77 LEU A C 1
ATOM 661 O O . LEU A 1 77 ? -7.471 -6.342 -5.568 1.00 91.88 77 LEU A O 1
ATOM 665 N N . ILE A 1 78 ? -6.929 -6.284 -3.390 1.00 89.62 78 ILE A N 1
ATOM 666 C CA . ILE A 1 78 ? -5.484 -6.461 -3.611 1.00 89.62 78 ILE A CA 1
ATOM 667 C C . ILE A 1 78 ? -5.201 -7.758 -4.376 1.00 89.62 78 ILE A C 1
ATOM 669 O O . ILE A 1 78 ? -4.475 -7.729 -5.368 1.00 89.62 78 ILE A O 1
ATOM 673 N N . LEU A 1 79 ? -5.784 -8.888 -3.961 1.00 89.00 79 LEU A N 1
ATOM 674 C CA . LEU A 1 79 ? -5.581 -10.178 -4.636 1.00 89.00 79 LEU A CA 1
ATOM 675 C C . LEU A 1 79 ? -6.047 -10.144 -6.097 1.00 89.00 79 LEU A C 1
ATOM 677 O O . LEU A 1 79 ? -5.390 -10.702 -6.979 1.00 89.00 79 LEU A O 1
ATOM 681 N N . LEU A 1 80 ? -7.164 -9.465 -6.357 1.00 92.06 80 LEU A N 1
ATOM 682 C CA . LEU A 1 80 ? -7.694 -9.276 -7.699 1.00 92.06 80 LEU A CA 1
ATOM 683 C C . LEU A 1 80 ? -6.745 -8.428 -8.551 1.00 92.06 80 LEU A C 1
ATOM 685 O O . LEU A 1 80 ? -6.451 -8.822 -9.678 1.00 92.06 80 LEU A O 1
ATOM 689 N N . ILE A 1 81 ? -6.222 -7.320 -8.017 1.00 88.81 81 ILE A N 1
ATOM 690 C CA . ILE A 1 81 ? -5.255 -6.489 -8.743 1.00 88.81 81 ILE A CA 1
ATOM 691 C C . ILE A 1 81 ? -3.985 -7.298 -9.020 1.00 88.81 81 ILE A C 1
ATOM 693 O O . ILE A 1 81 ? -3.606 -7.379 -10.180 1.00 88.81 81 ILE A O 1
ATOM 697 N N . ILE A 1 82 ? -3.402 -7.978 -8.021 1.00 84.69 82 ILE A N 1
ATOM 698 C CA . ILE A 1 82 ? -2.202 -8.825 -8.189 1.00 84.69 82 ILE A CA 1
ATOM 699 C C . ILE A 1 82 ? -2.390 -9.845 -9.314 1.00 84.69 82 ILE A C 1
ATOM 701 O O . ILE A 1 82 ? -1.490 -10.019 -10.135 1.00 84.69 82 ILE A O 1
ATOM 705 N N . LYS A 1 83 ? -3.554 -10.507 -9.386 1.00 86.88 83 LYS A N 1
ATOM 706 C CA . LYS A 1 83 ? -3.867 -11.435 -10.480 1.00 86.88 83 LYS A CA 1
ATOM 707 C C . LYS A 1 83 ? -3.746 -10.740 -11.838 1.00 86.88 83 LYS A C 1
ATOM 709 O O . LYS A 1 83 ? -3.110 -11.282 -12.737 1.00 86.88 83 LYS A O 1
ATOM 714 N N . TYR A 1 84 ? -4.358 -9.568 -11.999 1.00 86.56 84 TYR A N 1
ATOM 715 C CA . TYR A 1 84 ? -4.321 -8.839 -13.267 1.00 86.56 84 TYR A CA 1
ATOM 716 C C . TYR A 1 84 ? -2.929 -8.300 -13.591 1.00 86.56 84 TYR A C 1
ATOM 718 O O . TYR A 1 84 ? -2.513 -8.413 -14.742 1.00 86.56 84 TYR A O 1
ATOM 726 N N . THR A 1 85 ? -2.180 -7.787 -12.610 1.00 81.19 85 THR A N 1
ATOM 727 C CA . THR A 1 85 ? -0.801 -7.345 -12.848 1.00 81.19 85 THR A CA 1
ATOM 728 C C . THR A 1 85 ? 0.104 -8.511 -13.219 1.00 81.19 85 THR A C 1
ATOM 730 O O . THR A 1 85 ? 0.903 -8.379 -14.137 1.00 81.19 85 THR A O 1
ATOM 733 N N . PHE A 1 86 ? -0.037 -9.671 -12.572 1.00 78.31 86 PHE A N 1
ATOM 734 C CA . PHE A 1 86 ? 0.749 -10.856 -12.918 1.00 78.31 86 PHE A CA 1
ATOM 735 C C . PHE A 1 86 ? 0.423 -11.374 -14.322 1.00 78.31 86 PHE A C 1
ATOM 737 O O . PHE A 1 86 ? 1.336 -11.647 -15.095 1.00 78.31 86 PHE A O 1
ATOM 744 N N . VAL A 1 87 ? -0.864 -11.461 -14.681 1.00 77.75 87 VAL A N 1
ATOM 745 C CA . VAL A 1 87 ? -1.275 -11.835 -16.045 1.00 77.75 87 VAL A CA 1
ATOM 746 C C . VAL A 1 87 ? -0.703 -10.855 -17.063 1.00 77.75 87 VAL A C 1
ATOM 748 O O . VAL A 1 87 ? -0.167 -11.304 -18.070 1.00 77.75 87 VAL A O 1
ATOM 751 N N . LEU A 1 88 ? -0.750 -9.548 -16.787 1.00 77.94 88 LEU A N 1
ATOM 752 C CA . LEU A 1 88 ? -0.129 -8.538 -17.641 1.00 77.94 88 LEU A CA 1
ATOM 753 C C . LEU A 1 88 ? 1.372 -8.825 -17.815 1.00 77.94 88 LEU A C 1
ATOM 755 O O . LEU A 1 88 ? 1.823 -8.984 -18.938 1.00 77.94 88 LEU A O 1
ATOM 759 N N . PHE A 1 89 ? 2.139 -9.006 -16.739 1.00 73.19 89 PHE A N 1
ATOM 760 C CA . PHE A 1 89 ? 3.583 -9.269 -16.840 1.00 73.19 89 PHE A CA 1
ATOM 761 C C . PHE A 1 89 ? 3.965 -10.592 -17.520 1.00 73.19 89 PHE A C 1
ATOM 763 O O . PHE A 1 89 ? 5.085 -10.707 -18.001 1.00 73.19 89 PHE A O 1
ATOM 770 N N . VAL A 1 90 ? 3.086 -11.596 -17.531 1.00 71.75 90 VAL A N 1
ATOM 771 C CA . VAL A 1 90 ? 3.345 -12.875 -18.217 1.00 71.75 90 VAL A CA 1
ATOM 772 C C . VAL A 1 90 ? 2.978 -12.813 -19.702 1.00 71.75 90 VAL A C 1
ATOM 774 O O . VAL A 1 90 ? 3.606 -13.497 -20.507 1.00 71.75 90 VAL A O 1
ATOM 777 N N . LEU A 1 91 ? 1.945 -12.045 -20.065 1.00 70.56 91 LEU A N 1
ATOM 778 C CA . LEU A 1 91 ? 1.432 -11.976 -21.439 1.00 70.56 91 LEU A CA 1
ATOM 779 C C . LEU A 1 91 ? 2.033 -10.844 -22.289 1.00 70.56 91 LEU A C 1
ATOM 781 O O . LEU A 1 91 ? 1.759 -10.814 -23.489 1.00 70.56 91 LEU A O 1
ATOM 785 N N . THR A 1 92 ? 2.779 -9.916 -21.684 1.00 59.75 92 THR A N 1
ATOM 786 C CA . THR A 1 92 ? 3.447 -8.791 -22.367 1.00 59.75 92 THR A CA 1
ATOM 787 C C . THR A 1 92 ? 4.951 -8.996 -22.376 1.00 59.75 92 THR A C 1
ATOM 789 O O . THR A 1 92 ? 5.568 -8.687 -23.417 1.00 59.75 92 THR A O 1
#

Radius of gyration: 16.62 Å; Cα contacts (8 Å, |Δi|>4): 31; chains: 1; bounding box: 32×20×57 Å